Protein AF-0000000078027307 (afdb_homodimer)

Structure (mmCIF, N/CA/C/O backbone):
data_AF-0000000078027307-model_v1
#
loop_
_entity.id
_entity.type
_entity.pdbx_description
1 polymer 'Acb2/Tad1 hairpin domain-containing protein'
#
loop_
_atom_site.group_PDB
_atom_site.id
_atom_site.type_symbol
_atom_site.label_atom_id
_atom_site.label_alt_id
_atom_site.label_comp_id
_atom_site.label_asym_id
_atom_site.label_entity_id
_atom_site.label_seq_id
_atom_site.pdbx_PDB_ins_code
_atom_site.Cartn_x
_atom_site.Cartn_y
_atom_site.Cartn_z
_atom_site.occupancy
_atom_site.B_iso_or_equiv
_atom_site.auth_seq_id
_atom_site.auth_comp_id
_atom_site.auth_asym_id
_atom_site.auth_atom_id
_atom_site.pdbx_PDB_model_num
ATOM 1 N N . MET A 1 1 ? -31.75 8.766 -0.936 1 32.03 1 MET A N 1
ATOM 2 C CA . MET A 1 1 ? -30.922 8.562 0.254 1 32.03 1 MET A CA 1
ATOM 3 C C . MET A 1 1 ? -29.734 9.523 0.263 1 32.03 1 MET A C 1
ATOM 5 O O . MET A 1 1 ? -29.016 9.625 -0.726 1 32.03 1 MET A O 1
ATOM 9 N N . SER A 1 2 ? -29.781 10.648 1.014 1 32.12 2 SER A N 1
ATOM 10 C CA . SER A 1 2 ? -28.828 11.742 1.091 1 32.12 2 SER A CA 1
ATOM 11 C C . SER A 1 2 ? -27.406 11.227 1.312 1 32.12 2 SER A C 1
ATOM 13 O O . SER A 1 2 ? -27.188 10.328 2.133 1 32.12 2 SER A O 1
ATOM 15 N N . GLU A 1 3 ? -26.594 11.172 0.363 1 39.12 3 GLU A N 1
ATOM 16 C CA . GLU A 1 3 ? -25.188 10.812 0.579 1 39.12 3 GLU A CA 1
ATOM 17 C C . GLU A 1 3 ? -24.656 11.453 1.853 1 39.12 3 GLU A C 1
ATOM 19 O O . GLU A 1 3 ? -24.734 12.672 2.029 1 39.12 3 GLU A O 1
ATOM 24 N N . ALA A 1 4 ? -24.812 10.812 2.869 1 42.5 4 ALA A N 1
ATOM 25 C CA . ALA A 1 4 ? -24.391 11.281 4.184 1 42.5 4 ALA A CA 1
ATOM 26 C C . ALA A 1 4 ? -23.125 12.133 4.078 1 42.5 4 ALA A C 1
ATOM 28 O O . ALA A 1 4 ? -22.188 11.773 3.371 1 42.5 4 ALA A O 1
ATOM 29 N N . LYS A 1 5 ? -23.188 13.43 4.168 1 44.28 5 LYS A N 1
ATOM 30 C CA . LYS A 1 5 ? -22.109 14.414 4.152 1 44.28 5 LYS A CA 1
ATOM 31 C C . LYS A 1 5 ? -20.938 13.953 5.008 1 44.28 5 LYS A C 1
ATOM 33 O O . LYS A 1 5 ? -21.125 13.406 6.094 1 44.28 5 LYS A O 1
ATOM 38 N N . PRO A 1 6 ? -19.75 13.648 4.484 1 47.12 6 PRO A N 1
ATOM 39 C CA . PRO A 1 6 ? -18.641 13.305 5.371 1 47.12 6 PRO A CA 1
ATOM 40 C C . PRO A 1 6 ? -18.641 14.109 6.672 1 47.12 6 PRO A C 1
ATOM 42 O O . PRO A 1 6 ? -19.031 15.281 6.676 1 47.12 6 PRO A O 1
ATOM 45 N N . GLN A 1 7 ? -18.984 13.57 7.77 1 48.59 7 GLN A N 1
ATOM 46 C CA . GLN A 1 7 ? -18.906 14.219 9.078 1 48.59 7 GLN A CA 1
ATOM 47 C C . GLN A 1 7 ? -17.734 15.203 9.141 1 48.59 7 GLN A C 1
ATOM 49 O O . GLN A 1 7 ? -16.656 14.914 8.633 1 48.59 7 GLN A O 1
ATOM 54 N N . ASP A 1 8 ? -17.953 16.5 9.055 1 53.56 8 ASP A N 1
ATOM 55 C CA . ASP A 1 8 ? -16.938 17.516 9.312 1 53.56 8 ASP A CA 1
ATOM 56 C C . ASP A 1 8 ? -16.094 17.156 10.531 1 53.56 8 ASP A C 1
ATOM 58 O O . ASP A 1 8 ? -16.641 16.953 11.625 1 53.56 8 ASP A O 1
ATOM 62 N N . GLY A 1 9 ? -15.227 16.188 10.406 1 55.56 9 GLY A N 1
ATOM 63 C CA . GLY A 1 9 ? -14.336 15.773 11.4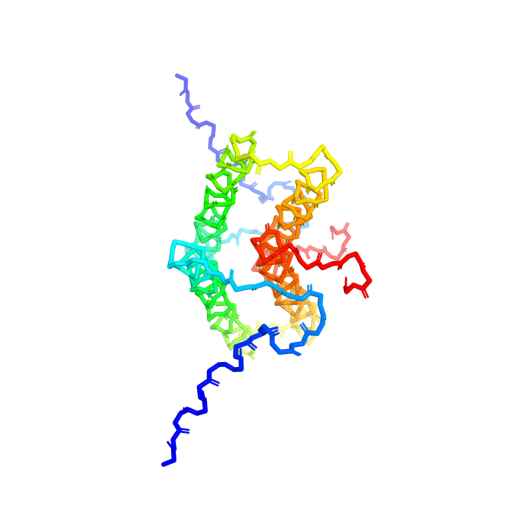77 1 55.56 9 GLY A CA 1
ATOM 64 C C . GLY A 1 9 ? -14.109 16.859 12.516 1 55.56 9 GLY A C 1
ATOM 65 O O . GLY A 1 9 ? -13.523 16.594 13.57 1 55.56 9 GLY A O 1
ATOM 66 N N . SER A 1 10 ? -14.547 18.047 12.203 1 62.88 10 SER A N 1
ATOM 67 C CA . SER A 1 10 ? -14.258 19.156 13.117 1 62.88 10 SER A CA 1
ATOM 68 C C . SER A 1 10 ? -15.062 19.031 14.406 1 62.88 10 SER A C 1
ATOM 70 O O . SER A 1 10 ? -14.758 19.688 15.406 1 62.88 10 SER A O 1
ATOM 72 N N . THR A 1 11 ? -16.016 18.203 14.336 1 67.69 11 THR A N 1
ATOM 73 C CA . THR A 1 11 ? -16.828 18.125 15.547 1 67.69 11 THR A CA 1
ATOM 74 C C . THR A 1 11 ? -16.219 17.156 16.547 1 67.69 11 THR A C 1
ATOM 76 O O . THR A 1 11 ? -16.531 17.203 17.734 1 67.69 11 THR A O 1
ATOM 79 N N . VAL A 1 12 ? -15.344 16.359 15.977 1 70.44 12 VAL A N 1
ATOM 80 C CA . VAL A 1 12 ? -14.703 15.414 16.875 1 70.44 12 VAL A CA 1
ATOM 81 C C . VAL A 1 12 ? -13.391 15.992 17.391 1 70.44 12 VAL A C 1
ATOM 83 O O . VAL A 1 12 ? -12.586 16.5 16.609 1 70.44 12 VAL A O 1
ATOM 86 N N . THR A 1 13 ? -13.312 16.047 18.703 1 79.19 13 THR A N 1
ATOM 87 C CA . THR A 1 13 ? -12.094 16.578 19.312 1 79.19 13 THR A CA 1
ATOM 88 C C . THR A 1 13 ? -10.859 15.875 18.75 1 79.19 13 THR A C 1
ATOM 90 O O . THR A 1 13 ? -10.875 14.656 18.547 1 79.19 13 THR A O 1
ATOM 93 N N . GLY A 1 14 ? -9.859 16.672 18.359 1 81.25 14 GLY A N 1
ATOM 94 C CA . GLY A 1 14 ? -8.602 16.094 17.891 1 81.25 14 GLY A CA 1
ATOM 95 C C . GLY A 1 14 ? -8.445 16.125 16.391 1 81.25 14 GLY A C 1
ATOM 96 O O . GLY A 1 14 ? -7.418 15.703 15.859 1 81.25 14 GLY A O 1
ATOM 97 N N . TYR A 1 15 ? -9.492 16.594 15.82 1 85.94 15 TYR A N 1
ATOM 98 C CA . TYR A 1 15 ? -9.414 16.703 14.367 1 85.94 15 TYR A CA 1
ATOM 99 C C . TYR A 1 15 ? -9.508 18.172 13.922 1 85.94 15 TYR A C 1
ATOM 101 O O . TYR A 1 15 ? -10.016 19.016 14.664 1 85.94 15 TYR A O 1
ATOM 109 N N . ARG A 1 16 ? -9 18.484 12.82 1 85.31 16 ARG A N 1
ATOM 110 C CA . ARG A 1 16 ? -9.047 19.828 12.266 1 85.31 16 ARG A CA 1
ATOM 111 C C . ARG A 1 16 ? -9.734 19.844 10.898 1 85.31 16 ARG A C 1
ATOM 113 O O . ARG A 1 16 ? -9.844 18.797 10.25 1 85.31 16 ARG A O 1
ATOM 120 N N . THR A 1 17 ? -10.242 21.016 10.508 1 89.38 17 THR A N 1
ATOM 121 C CA . THR A 1 17 ? -10.805 21.172 9.172 1 89.38 17 THR A CA 1
ATOM 122 C C . THR A 1 17 ? -9.703 21.188 8.117 1 89.38 17 THR A C 1
ATOM 124 O O . THR A 1 17 ? -8.68 21.859 8.289 1 89.38 17 THR A O 1
ATOM 127 N N . LEU A 1 18 ? -9.984 20.5 7.09 1 91.44 18 LEU A N 1
ATOM 128 C CA . LEU A 1 18 ? -8.992 20.375 6.031 1 91.44 18 LEU A CA 1
ATOM 129 C C . LEU A 1 18 ? -9.234 21.406 4.93 1 91.44 18 LEU A C 1
ATOM 131 O O . LEU A 1 18 ? -10.383 21.734 4.625 1 91.44 18 LEU A O 1
ATOM 135 N N . SER A 1 19 ? -8.203 21.938 4.355 1 91.75 19 SER A N 1
ATOM 136 C CA . SER A 1 19 ? -8.305 22.766 3.164 1 91.75 19 SER A CA 1
ATOM 137 C C . SER A 1 19 ? -8.727 21.953 1.95 1 91.75 19 SER A C 1
ATOM 139 O O . SER A 1 19 ? -8.688 20.719 1.982 1 91.75 19 SER A O 1
ATOM 141 N N . HIS A 1 20 ? -9.039 22.594 0.89 1 93.69 20 HIS A N 1
ATOM 142 C CA . HIS A 1 20 ? -9.391 21.922 -0.349 1 93.69 20 HIS A CA 1
ATOM 143 C C . HIS A 1 20 ? -8.219 21.109 -0.893 1 93.69 20 HIS A C 1
ATOM 145 O O . HIS A 1 20 ? -8.398 20 -1.404 1 93.69 20 HIS A O 1
ATOM 151 N N . GLY A 1 21 ? -7.035 21.719 -0.78 1 94.25 21 GLY A N 1
ATOM 152 C CA . GLY A 1 21 ? -5.84 21.016 -1.224 1 94.25 21 GLY A CA 1
ATOM 153 C C . GLY A 1 21 ? -5.574 19.75 -0.447 1 94.25 21 GLY A C 1
ATOM 154 O O . GLY A 1 21 ? -5.164 18.734 -1.023 1 94.25 21 GLY A O 1
ATOM 155 N N . GLU A 1 22 ? -5.785 19.781 0.79 1 94.88 22 GLU A N 1
ATOM 156 C CA . GLU A 1 22 ? -5.578 18.594 1.625 1 94.88 22 GLU A CA 1
ATOM 157 C C . GLU A 1 22 ? -6.613 17.516 1.321 1 94.88 22 GLU A C 1
ATOM 159 O O . GLU A 1 22 ? -6.277 16.328 1.261 1 94.88 22 GLU A O 1
ATOM 164 N N . VAL A 1 23 ? -7.824 17.859 1.185 1 96.12 23 VAL A N 1
ATOM 165 C CA . VAL A 1 23 ? -8.875 16.938 0.791 1 96.12 23 VAL A CA 1
ATOM 166 C C . VAL A 1 23 ? -8.516 16.281 -0.545 1 96.12 23 VAL A C 1
ATOM 168 O O . VAL A 1 23 ? -8.672 15.07 -0.716 1 96.12 23 VAL A O 1
ATOM 171 N N . GLY A 1 24 ? -8.125 17.078 -1.488 1 96.88 24 GLY A N 1
ATOM 172 C CA . GLY A 1 24 ? -7.684 16.562 -2.771 1 96.88 24 GLY A CA 1
ATOM 173 C C . GLY A 1 24 ? -6.578 15.523 -2.65 1 96.88 24 GLY A C 1
ATOM 174 O O . GLY A 1 24 ? -6.609 14.492 -3.324 1 96.88 24 GLY A O 1
ATOM 175 N N . LYS A 1 25 ? -5.652 15.859 -1.838 1 97.06 25 LYS A N 1
ATOM 176 C CA . LYS A 1 25 ? -4.539 14.938 -1.628 1 97.06 25 LYS A CA 1
ATOM 177 C C . LYS A 1 25 ? -5.02 13.617 -1.036 1 97.06 25 LYS A C 1
ATOM 179 O O . LYS A 1 25 ? -4.609 12.547 -1.485 1 97.06 25 LYS A O 1
ATOM 184 N N . MET A 1 26 ? -5.852 13.648 -0.036 1 97.19 26 MET A N 1
ATOM 185 C CA . MET A 1 26 ? -6.414 12.438 0.556 1 97.19 26 MET A CA 1
ATOM 186 C C . MET A 1 26 ? -7.156 11.617 -0.491 1 97.19 26 MET A C 1
ATOM 188 O O . MET A 1 26 ? -7.008 10.398 -0.545 1 97.19 26 MET A O 1
ATOM 192 N N . ASN A 1 27 ? -7.871 12.289 -1.292 1 98 27 ASN A N 1
ATOM 193 C CA . ASN A 1 27 ? -8.617 11.609 -2.346 1 98 27 ASN A CA 1
ATOM 194 C C . ASN A 1 27 ? -7.68 10.938 -3.348 1 98 27 ASN A C 1
ATOM 196 O O . ASN A 1 27 ? -7.992 9.867 -3.875 1 98 27 ASN A O 1
ATOM 200 N N . GLN A 1 28 ? -6.629 11.586 -3.631 1 98.69 28 GLN A N 1
ATOM 201 C CA . GLN A 1 28 ? -5.652 10.984 -4.531 1 98.69 28 GLN A CA 1
ATOM 202 C C . GLN A 1 28 ? -5.07 9.703 -3.938 1 98.69 28 GLN A C 1
ATOM 204 O O . GLN A 1 28 ? -4.969 8.688 -4.625 1 98.69 28 GLN A O 1
ATOM 209 N N . PHE A 1 29 ? -4.715 9.734 -2.67 1 98.81 29 PHE A N 1
ATOM 210 C CA . PHE A 1 29 ? -4.223 8.523 -2.023 1 98.81 29 PHE A CA 1
ATOM 211 C C . PHE A 1 29 ? -5.266 7.418 -2.088 1 98.81 29 PHE A C 1
ATOM 213 O O . PHE A 1 29 ? -4.941 6.273 -2.414 1 98.81 29 PHE A O 1
ATOM 220 N N . LYS A 1 30 ? -6.504 7.719 -1.813 1 98.75 30 LYS A N 1
ATOM 221 C CA . LYS A 1 30 ? -7.582 6.73 -1.794 1 98.75 30 LYS A CA 1
ATOM 222 C C . LYS A 1 30 ? -7.82 6.152 -3.186 1 98.75 30 LYS A C 1
ATOM 224 O O . LYS A 1 30 ? -8.109 4.965 -3.33 1 98.75 30 LYS A O 1
ATOM 229 N N . GLU A 1 31 ? -7.676 7 -4.148 1 98.81 31 GLU A N 1
ATOM 230 C CA . GLU A 1 31 ? -7.898 6.531 -5.512 1 98.81 31 GLU A CA 1
ATOM 231 C C . GLU A 1 31 ? -6.816 5.539 -5.938 1 98.81 31 GLU A C 1
ATOM 233 O O . GLU A 1 31 ? -7.113 4.508 -6.539 1 98.81 31 GLU A O 1
ATOM 238 N N . ILE A 1 32 ? -5.629 5.855 -5.656 1 98.88 32 ILE A N 1
ATOM 239 C CA . ILE A 1 32 ? -4.547 4.938 -5.988 1 98.88 32 ILE A CA 1
ATOM 240 C C . ILE A 1 32 ? -4.715 3.637 -5.211 1 98.88 32 ILE A C 1
ATOM 242 O O . ILE A 1 32 ? -4.535 2.549 -5.766 1 98.88 32 ILE A O 1
ATOM 246 N N . SER A 1 33 ? -5.039 3.75 -3.957 1 98.88 33 SER A N 1
ATOM 247 C CA . SER A 1 33 ? -5.301 2.566 -3.145 1 98.88 33 SER A CA 1
ATOM 248 C C . SER A 1 33 ? -6.406 1.71 -3.754 1 98.88 33 SER A C 1
ATOM 250 O O . SER A 1 33 ? -6.273 0.487 -3.84 1 98.88 33 SER A O 1
ATOM 252 N N . ARG A 1 34 ? -7.438 2.316 -4.191 1 98.75 34 ARG A N 1
ATOM 253 C CA . ARG A 1 34 ? -8.547 1.604 -4.812 1 98.75 34 ARG A CA 1
ATOM 254 C C . ARG A 1 34 ? -8.094 0.866 -6.07 1 98.75 34 ARG A C 1
ATOM 256 O O . ARG A 1 34 ? -8.531 -0.256 -6.328 1 98.75 34 ARG A O 1
ATOM 263 N N . GLN A 1 35 ? -7.293 1.499 -6.809 1 98.81 35 GLN A N 1
ATOM 264 C CA . GLN A 1 35 ? -6.762 0.858 -8.008 1 98.81 35 GLN A CA 1
ATOM 265 C C . GLN A 1 35 ? -5.953 -0.387 -7.656 1 98.81 35 GLN A C 1
ATOM 267 O O . GLN A 1 35 ? -6.09 -1.426 -8.305 1 98.81 35 GLN A O 1
ATOM 272 N N . PHE A 1 36 ? -5.125 -0.281 -6.711 1 98.94 36 PHE A N 1
ATOM 273 C CA . PHE A 1 36 ? -4.312 -1.409 -6.273 1 98.94 36 PHE A CA 1
ATOM 274 C C . PHE A 1 36 ? -5.195 -2.562 -5.809 1 98.94 36 PHE A C 1
ATOM 276 O O . PHE A 1 36 ? -4.996 -3.707 -6.215 1 98.94 36 PHE A O 1
ATOM 283 N N . ILE A 1 37 ? -6.168 -2.248 -5.02 1 98.88 37 ILE A N 1
ATOM 284 C CA . ILE A 1 37 ? -7.031 -3.266 -4.43 1 98.88 37 ILE A CA 1
ATOM 285 C C . ILE A 1 37 ? -7.895 -3.906 -5.516 1 98.88 37 ILE A C 1
ATOM 287 O O . ILE A 1 37 ? -8.148 -5.113 -5.488 1 98.88 37 ILE A O 1
ATOM 291 N N . ARG A 1 38 ? -8.312 -3.086 -6.414 1 98.75 38 ARG A N 1
ATOM 292 C CA . ARG A 1 38 ? -9.07 -3.639 -7.535 1 98.75 38 ARG A CA 1
ATOM 293 C C . ARG A 1 38 ? -8.234 -4.652 -8.312 1 98.75 38 ARG A C 1
ATOM 295 O O . ARG A 1 38 ? -8.719 -5.734 -8.648 1 98.75 38 ARG A O 1
ATOM 302 N N . LEU A 1 39 ? -7.051 -4.27 -8.602 1 98.81 39 LEU A N 1
ATOM 303 C CA . LEU A 1 39 ? -6.16 -5.188 -9.305 1 98.81 39 LEU A CA 1
ATOM 304 C C . LEU A 1 39 ? -5.938 -6.461 -8.5 1 98.81 39 LEU A C 1
ATOM 306 O O . LEU A 1 39 ? -5.914 -7.559 -9.055 1 98.81 39 LEU A O 1
ATOM 310 N N . LEU A 1 40 ? -5.773 -6.305 -7.254 1 98.75 40 LEU A N 1
ATOM 311 C CA . LEU A 1 40 ? -5.574 -7.434 -6.355 1 98.75 40 LEU A CA 1
ATOM 312 C C . LEU A 1 40 ? -6.777 -8.367 -6.379 1 98.75 40 LEU A C 1
ATOM 314 O O . LEU A 1 40 ? -6.621 -9.594 -6.387 1 98.75 40 LEU A O 1
ATOM 318 N N . ARG A 1 41 ? -7.914 -7.797 -6.375 1 98.44 41 ARG A N 1
ATOM 319 C CA . ARG A 1 41 ? -9.133 -8.594 -6.418 1 98.44 41 ARG A CA 1
ATOM 320 C C . ARG A 1 41 ? -9.234 -9.367 -7.73 1 98.44 41 ARG A C 1
ATOM 322 O O . ARG A 1 41 ? -9.648 -10.531 -7.742 1 98.44 41 ARG A O 1
ATOM 329 N N . GLU A 1 42 ? -8.914 -8.711 -8.75 1 98.12 42 GLU A N 1
ATOM 330 C CA . GLU A 1 42 ? -8.867 -9.398 -10.039 1 98.12 42 GLU A CA 1
ATOM 331 C C . GLU A 1 42 ? -7.895 -10.578 -10 1 98.12 42 GLU A C 1
ATOM 333 O O . GLU A 1 42 ? -8.203 -11.656 -10.508 1 98.12 42 GLU A O 1
ATOM 338 N N . HIS A 1 43 ? -6.797 -10.398 -9.469 1 98.31 43 HIS A N 1
ATOM 339 C CA . HIS A 1 43 ? -5.793 -11.445 -9.336 1 98.31 43 HIS A CA 1
ATOM 340 C C . HIS A 1 43 ? -6.297 -12.578 -8.445 1 98.31 43 HIS A C 1
ATOM 342 O O . HIS A 1 43 ? -6.062 -13.75 -8.742 1 98.31 43 HIS A O 1
ATOM 348 N N . ALA A 1 44 ? -6.945 -12.234 -7.383 1 98.31 44 ALA A N 1
ATOM 349 C CA . ALA A 1 44 ? -7.527 -13.227 -6.484 1 98.31 44 ALA A CA 1
ATOM 350 C C . ALA A 1 44 ? -8.523 -14.117 -7.227 1 98.31 44 ALA A C 1
ATOM 352 O O . ALA A 1 44 ? -8.516 -15.336 -7.07 1 98.31 44 ALA A O 1
ATOM 353 N N . ASP A 1 45 ? -9.32 -13.492 -7.992 1 97.56 45 ASP A N 1
ATOM 354 C CA . ASP A 1 45 ? -10.312 -14.234 -8.766 1 97.56 45 ASP A CA 1
ATOM 355 C C . ASP A 1 45 ? -9.641 -15.203 -9.734 1 97.56 45 ASP A C 1
ATOM 357 O O . ASP A 1 45 ? -10.062 -16.359 -9.859 1 97.56 45 ASP A O 1
ATOM 361 N N . ALA A 1 46 ? -8.664 -14.742 -10.398 1 95.94 46 ALA A N 1
ATOM 362 C CA . ALA A 1 46 ? -7.922 -15.594 -11.328 1 95.94 46 ALA A CA 1
ATOM 363 C C . ALA A 1 46 ? -7.246 -16.734 -10.586 1 95.94 46 ALA A C 1
ATOM 365 O O . ALA A 1 46 ? -7.223 -17.875 -11.078 1 95.94 46 ALA A O 1
ATOM 366 N N . THR A 1 47 ? -6.672 -16.5 -9.445 1 96.06 47 THR A N 1
ATOM 367 C CA . THR A 1 47 ? -5.969 -17.484 -8.625 1 96.06 47 THR A CA 1
ATOM 368 C C . THR A 1 47 ? -6.926 -18.578 -8.156 1 96.06 47 THR A C 1
ATOM 370 O O . THR A 1 47 ? -6.547 -19.734 -8.07 1 96.06 47 THR A O 1
ATOM 373 N N . HIS A 1 48 ? -8.117 -18.156 -7.914 1 94.12 48 HIS A N 1
ATOM 374 C CA . HIS A 1 48 ? -9.133 -19.094 -7.461 1 94.12 48 HIS A CA 1
ATOM 375 C C . HIS A 1 48 ? -9.469 -20.109 -8.547 1 94.12 48 HIS A C 1
ATOM 377 O O . HIS A 1 48 ? -9.797 -21.266 -8.25 1 94.12 48 HIS A O 1
ATOM 383 N N . THR A 1 49 ? -9.297 -19.734 -9.789 1 93.19 49 THR A N 1
ATOM 384 C CA . THR A 1 49 ? -9.734 -20.578 -10.891 1 93.19 49 THR A CA 1
ATOM 385 C C . THR A 1 49 ? -8.547 -21.281 -11.547 1 93.19 49 THR A C 1
ATOM 387 O O . THR A 1 49 ? -8.727 -22.156 -12.383 1 93.19 49 THR A O 1
ATOM 390 N N . GLU A 1 50 ? -7.418 -20.891 -11.211 1 91.62 50 GLU A N 1
ATOM 391 C CA . GLU A 1 50 ? -6.207 -21.484 -11.766 1 91.62 50 GLU A CA 1
ATOM 392 C C . GLU A 1 50 ? -6.027 -22.922 -11.281 1 91.62 50 GLU A C 1
ATOM 394 O O . GLU A 1 50 ? -6.363 -23.25 -10.141 1 91.62 50 GLU A O 1
ATOM 399 N N . THR A 1 51 ? -5.527 -23.734 -12.133 1 92.62 51 THR A N 1
ATOM 400 C CA . THR A 1 51 ? -5.242 -25.125 -11.758 1 92.62 51 THR A CA 1
ATOM 401 C C . THR A 1 51 ? -3.945 -25.203 -10.961 1 92.62 51 THR A C 1
ATOM 403 O O . THR A 1 51 ? -2.861 -24.984 -11.5 1 92.62 51 THR A O 1
ATOM 406 N N . MET A 1 52 ? -4.09 -25.594 -9.695 1 92.94 52 MET A N 1
ATOM 407 C CA . MET A 1 52 ? -2.951 -25.797 -8.805 1 92.94 52 MET A CA 1
ATOM 408 C C . MET A 1 52 ? -3.357 -26.609 -7.574 1 92.94 52 MET A C 1
ATOM 410 O O . MET A 1 52 ? -4.539 -26.891 -7.379 1 92.94 52 MET A O 1
ATOM 414 N N . SER A 1 53 ? -2.377 -27 -6.863 1 93.56 53 SER A N 1
ATOM 415 C CA . SER A 1 53 ? -2.682 -27.75 -5.652 1 93.56 53 SER A CA 1
ATOM 416 C C . SER A 1 53 ? -3.389 -26.891 -4.621 1 93.56 53 SER A C 1
ATOM 418 O O . SER A 1 53 ? -3.221 -25.656 -4.609 1 93.56 53 SER A O 1
ATOM 420 N N . PRO A 1 54 ? -4.164 -27.484 -3.746 1 94.19 54 PRO A N 1
ATOM 421 C CA . PRO A 1 54 ? -4.836 -26.719 -2.689 1 94.19 54 PRO A CA 1
ATOM 422 C C .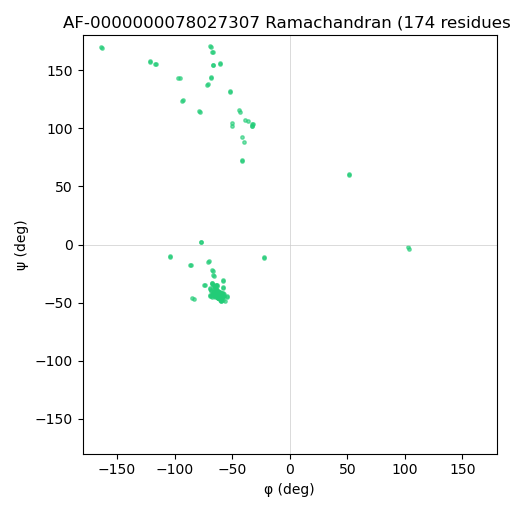 PRO A 1 54 ? -3.855 -25.953 -1.812 1 94.19 54 PRO A C 1
ATOM 424 O O . PRO A 1 54 ? -4.148 -24.828 -1.396 1 94.19 54 PRO A O 1
ATOM 427 N N . ASP A 1 55 ? -2.709 -26.531 -1.543 1 93.19 55 ASP A N 1
ATOM 428 C CA . ASP A 1 55 ? -1.71 -25.875 -0.704 1 93.19 55 ASP A CA 1
ATOM 429 C C . ASP A 1 55 ? -1.138 -24.641 -1.395 1 93.19 55 ASP A C 1
ATOM 431 O O . ASP A 1 55 ? -0.963 -23.594 -0.765 1 93.19 55 ASP A O 1
ATOM 435 N N . GLU A 1 56 ? -0.876 -24.766 -2.609 1 92 56 GLU A N 1
ATOM 436 C CA . GLU A 1 56 ? -0.369 -23.641 -3.385 1 92 56 GLU A CA 1
ATOM 437 C C . GLU A 1 56 ? -1.395 -22.516 -3.453 1 92 56 GLU A C 1
ATOM 439 O O . GLU A 1 56 ? -1.039 -21.344 -3.35 1 92 56 GLU A O 1
ATOM 444 N N . ARG A 1 57 ? -2.59 -22.891 -3.635 1 95.06 57 ARG A N 1
ATOM 445 C CA . ARG A 1 57 ? -3.666 -21.906 -3.684 1 95.06 57 ARG A CA 1
ATOM 446 C C . ARG A 1 57 ? -3.811 -21.188 -2.348 1 95.06 57 ARG A C 1
ATOM 448 O O . ARG A 1 57 ? -3.973 -19.953 -2.309 1 95.06 57 ARG A O 1
ATOM 455 N N . PHE A 1 58 ? -3.725 -21.969 -1.37 1 95.5 58 PHE A N 1
ATOM 456 C CA . PHE A 1 58 ? -3.83 -21.391 -0.037 1 95.5 58 PHE A CA 1
ATOM 457 C C . PHE A 1 58 ? -2.727 -20.359 0.196 1 95.5 58 PHE A C 1
ATOM 459 O O . PHE A 1 58 ? -2.992 -19.25 0.664 1 95.5 58 PHE A O 1
ATOM 466 N N . GLU A 1 59 ? -1.55 -20.688 -0.117 1 95.5 59 GLU A N 1
ATOM 467 C CA . GLU A 1 59 ? -0.416 -19.797 0.086 1 95.5 59 GLU A CA 1
ATOM 468 C C . GLU A 1 59 ? -0.552 -18.531 -0.76 1 95.5 59 GLU A C 1
ATOM 470 O O . GLU A 1 59 ? -0.296 -17.422 -0.28 1 95.5 59 GLU A O 1
ATOM 475 N N . ALA A 1 60 ? -0.93 -18.703 -1.972 1 96.75 60 ALA A N 1
ATOM 476 C CA . ALA A 1 60 ? -1.111 -17.531 -2.842 1 96.75 60 ALA A CA 1
ATOM 477 C C . ALA A 1 60 ? -2.182 -16.594 -2.291 1 96.75 60 ALA A C 1
ATOM 479 O O . ALA A 1 60 ? -2 -15.383 -2.279 1 96.75 60 ALA A O 1
ATOM 480 N N . MET A 1 61 ? -3.26 -17.203 -1.813 1 97.62 61 MET A N 1
ATOM 481 C CA . MET A 1 61 ? -4.363 -16.406 -1.284 1 97.62 61 MET A CA 1
ATOM 482 C C . MET A 1 61 ? -3.951 -15.695 -0.002 1 97.62 61 MET A C 1
ATOM 484 O O . MET A 1 61 ? -4.406 -14.578 0.265 1 97.62 61 MET A O 1
ATOM 488 N N . GLU A 1 62 ? -3.1 -16.312 0.775 1 97.75 62 GLU A N 1
ATOM 489 C CA . GLU A 1 62 ? -2.598 -15.664 1.986 1 97.75 62 GLU A CA 1
ATOM 490 C C . GLU A 1 62 ? -1.807 -14.406 1.654 1 97.75 62 GLU A C 1
ATOM 492 O O . GLU A 1 62 ? -1.967 -13.375 2.312 1 97.75 62 GLU A O 1
ATOM 497 N N . TRP A 1 63 ? -1.023 -14.562 0.698 1 98.25 63 TRP A N 1
ATOM 498 C CA . TRP A 1 63 ? -0.239 -13.391 0.303 1 98.25 63 TRP A CA 1
ATOM 499 C C . TRP A 1 63 ? -1.134 -12.305 -0.282 1 98.25 63 TRP A C 1
ATOM 501 O O . TRP A 1 63 ? -0.867 -11.117 -0.112 1 98.25 63 TRP A O 1
ATOM 511 N N . ILE A 1 64 ? -2.174 -12.641 -0.96 1 98.75 64 ILE A N 1
ATOM 512 C CA . ILE A 1 64 ? -3.139 -11.672 -1.469 1 98.75 64 ILE A CA 1
ATOM 513 C C . ILE A 1 64 ? -3.801 -10.938 -0.302 1 98.75 64 ILE A C 1
ATOM 515 O O . ILE A 1 64 ? -3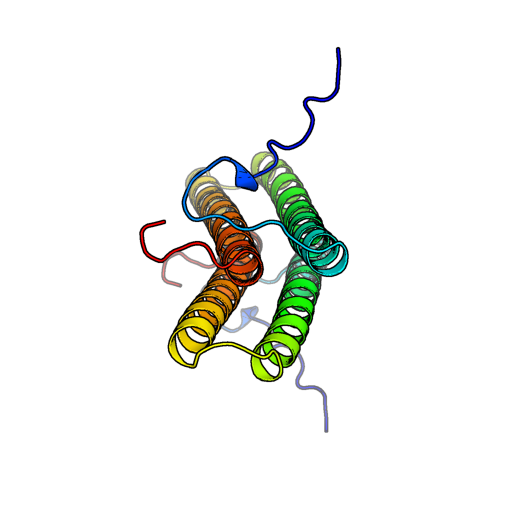.916 -9.711 -0.315 1 98.75 64 ILE A O 1
ATOM 519 N N . ARG A 1 65 ? -4.152 -11.688 0.683 1 98.56 65 ARG A N 1
ATOM 520 C CA . ARG A 1 65 ? -4.77 -11.094 1.864 1 98.56 65 ARG A CA 1
ATOM 521 C C . ARG A 1 65 ? -3.801 -10.141 2.564 1 98.56 65 ARG A C 1
ATOM 523 O O . ARG A 1 65 ? -4.195 -9.062 3.006 1 98.56 65 ARG A O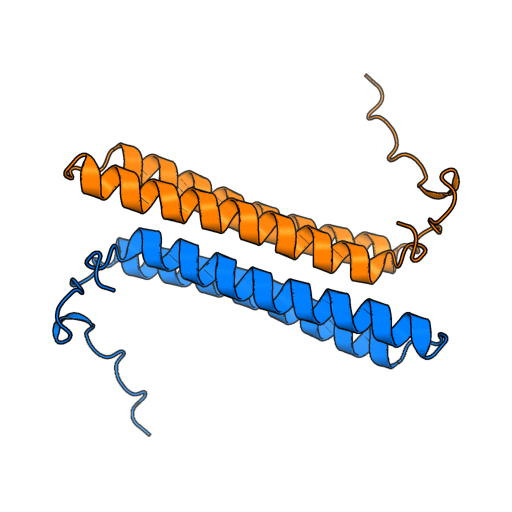 1
ATOM 530 N N . GLN A 1 66 ? -2.596 -10.531 2.652 1 98.81 66 GLN A N 1
ATOM 531 C CA . GLN A 1 66 ? -1.582 -9.68 3.26 1 98.81 66 GLN A CA 1
ATOM 532 C C . GLN A 1 66 ? -1.398 -8.391 2.461 1 98.81 66 GLN A C 1
ATOM 534 O O . GLN A 1 66 ? -1.332 -7.301 3.035 1 98.81 66 GLN A O 1
ATOM 539 N N . ALA A 1 67 ? -1.316 -8.508 1.18 1 98.94 67 ALA A N 1
ATOM 540 C CA . ALA A 1 67 ? -1.173 -7.332 0.321 1 98.94 67 ALA A CA 1
ATOM 541 C C . ALA A 1 67 ? -2.344 -6.371 0.505 1 98.94 67 ALA A C 1
ATOM 543 O O . ALA A 1 67 ? -2.154 -5.152 0.55 1 98.94 67 ALA A O 1
ATOM 544 N N . ASP A 1 68 ? -3.523 -6.91 0.601 1 98.94 68 ASP A N 1
ATOM 545 C CA . ASP A 1 68 ? -4.727 -6.113 0.814 1 98.94 68 ASP A CA 1
ATOM 546 C C . ASP A 1 68 ? -4.641 -5.32 2.119 1 98.94 68 ASP A C 1
ATOM 548 O O . ASP A 1 68 ? -4.844 -4.105 2.129 1 98.94 68 ASP A O 1
ATOM 552 N N . MET A 1 69 ? -4.285 -6.012 3.129 1 98.88 69 MET A N 1
ATOM 553 C CA . MET A 1 69 ? -4.199 -5.379 4.441 1 98.88 69 MET A CA 1
ATOM 554 C C . MET A 1 69 ? -3.105 -4.316 4.465 1 98.88 69 MET A C 1
ATOM 556 O O . MET A 1 69 ? -3.314 -3.213 4.973 1 98.88 69 MET A O 1
ATOM 560 N N . LEU A 1 70 ? -2.039 -4.641 3.939 1 98.94 70 LEU A N 1
ATOM 561 C CA . LEU A 1 70 ? -0.901 -3.727 3.922 1 98.94 70 LEU A CA 1
ATOM 562 C C . LEU A 1 70 ? -1.22 -2.477 3.109 1 98.94 70 LEU A C 1
ATOM 564 O O . LEU A 1 70 ? -0.852 -1.366 3.502 1 98.94 70 LEU A O 1
ATOM 568 N N . MET A 1 71 ? -1.92 -2.602 2.018 1 98.94 71 MET A N 1
ATOM 569 C CA . MET A 1 71 ? -2.295 -1.443 1.213 1 98.94 71 MET A CA 1
ATOM 570 C C . MET A 1 71 ? -3.262 -0.542 1.972 1 98.94 71 MET A C 1
ATOM 572 O O . MET A 1 71 ? -3.146 0.684 1.92 1 98.94 71 MET A O 1
ATOM 576 N N . LYS A 1 72 ? -4.203 -1.154 2.609 1 98.88 72 LYS A N 1
ATOM 577 C CA . LYS A 1 72 ? -5.156 -0.385 3.408 1 98.88 72 LYS A CA 1
ATOM 578 C C . LYS A 1 72 ? -4.441 0.384 4.52 1 98.88 72 LYS A C 1
ATOM 580 O O . LYS A 1 72 ? -4.719 1.566 4.734 1 98.88 72 LYS A O 1
ATOM 585 N N . GLN A 1 73 ? -3.518 -0.243 5.121 1 98.88 73 GLN A N 1
ATOM 586 C CA . GLN A 1 73 ? -2.748 0.411 6.176 1 98.88 73 GLN A CA 1
ATOM 587 C C . GLN A 1 73 ? -1.861 1.514 5.605 1 98.88 73 GLN A C 1
ATOM 589 O O . GLN A 1 73 ? -1.679 2.559 6.234 1 98.88 73 GLN A O 1
ATOM 594 N N . ALA A 1 74 ? -1.284 1.242 4.434 1 98.94 74 ALA A N 1
ATOM 595 C CA . ALA A 1 74 ? -0.483 2.273 3.777 1 98.94 74 ALA A CA 1
ATOM 596 C C . ALA A 1 74 ? -1.312 3.527 3.512 1 98.94 74 ALA A C 1
ATOM 598 O O . ALA A 1 74 ? -0.864 4.645 3.783 1 98.94 74 ALA A O 1
ATOM 599 N N . CYS A 1 75 ? -2.477 3.328 3.033 1 98.88 75 CYS A N 1
ATOM 600 C CA . CYS A 1 75 ? -3.365 4.445 2.738 1 98.88 75 CYS A CA 1
ATOM 601 C C . CYS A 1 75 ? -3.789 5.16 4.016 1 98.88 75 CYS A C 1
ATOM 603 O O . CYS A 1 75 ? -3.82 6.391 4.066 1 98.88 75 CYS A O 1
ATOM 605 N N . MET A 1 76 ? -4.078 4.395 5.059 1 98.56 76 MET A N 1
ATOM 606 C CA . MET A 1 76 ? -4.461 4.973 6.344 1 98.56 76 MET A CA 1
ATOM 607 C C . MET A 1 76 ? -3.338 5.836 6.91 1 98.56 76 MET A C 1
ATOM 609 O O . MET A 1 76 ? -3.582 6.945 7.383 1 98.56 76 MET A O 1
ATOM 613 N N . ALA A 1 77 ? -2.146 5.324 6.809 1 98.69 77 ALA A N 1
ATOM 614 C CA . ALA A 1 77 ? -0.991 6.07 7.301 1 98.69 77 ALA A CA 1
ATOM 615 C C . ALA A 1 77 ? -0.771 7.34 6.484 1 98.69 77 ALA A C 1
ATOM 617 O O . ALA A 1 77 ? -0.492 8.406 7.043 1 98.69 77 ALA A O 1
ATOM 618 N N . ALA A 1 78 ? -0.887 7.219 5.203 1 98.88 78 ALA A N 1
ATOM 619 C CA . ALA A 1 78 ? -0.73 8.383 4.336 1 98.88 78 ALA A CA 1
ATOM 620 C C . ALA A 1 78 ? -1.774 9.453 4.656 1 98.88 78 ALA A C 1
ATOM 622 O O . ALA A 1 78 ? -1.443 10.633 4.805 1 98.88 78 ALA A O 1
ATOM 623 N N . CYS A 1 79 ? -2.98 9.078 4.797 1 98.31 79 CYS A N 1
ATOM 624 C CA . CYS A 1 79 ? -4.066 10.008 5.086 1 98.31 79 CYS A CA 1
ATOM 625 C C . CYS A 1 79 ? -3.893 10.641 6.457 1 98.31 79 CYS A C 1
ATOM 627 O O . CYS A 1 79 ? -4.172 11.828 6.637 1 98.31 79 CYS A O 1
ATOM 629 N N . ARG A 1 80 ? -3.41 9.883 7.379 1 97.62 80 ARG A N 1
ATOM 630 C CA . ARG A 1 80 ? -3.158 10.422 8.711 1 97.62 80 ARG A CA 1
ATOM 631 C C . ARG A 1 80 ? -2.088 11.508 8.672 1 97.62 80 ARG A C 1
ATOM 633 O O . ARG A 1 80 ? -2.16 12.492 9.414 1 97.62 80 ARG A O 1
ATOM 640 N N . SER A 1 81 ? -1.147 11.305 7.801 1 97.62 81 SER A N 1
ATOM 641 C CA . SER A 1 81 ? -0.083 12.297 7.68 1 97.62 81 SER A CA 1
ATOM 642 C C . SER A 1 81 ? -0.612 13.609 7.109 1 97.62 81 SER A C 1
ATOM 644 O O . SER A 1 81 ? 0.002 14.664 7.293 1 97.62 81 SER A O 1
ATOM 646 N N . VAL A 1 82 ? -1.701 13.531 6.449 1 97 82 VAL A N 1
ATOM 647 C CA . VAL A 1 82 ? -2.336 14.727 5.906 1 97 82 VAL A CA 1
ATOM 648 C C . VAL A 1 82 ? -3.209 15.383 6.977 1 97 82 VAL A C 1
ATOM 650 O O . VAL A 1 82 ? -3.131 16.594 7.195 1 97 82 VAL A O 1
ATOM 653 N N . THR A 1 83 ? -4.012 14.547 7.672 1 95.31 83 THR A N 1
ATOM 654 C CA . THR A 1 83 ? -4.988 15.07 8.617 1 95.31 83 THR A CA 1
ATOM 655 C C . THR A 1 83 ? -4.301 15.547 9.898 1 95.31 83 THR A C 1
ATOM 657 O O . THR A 1 83 ? -4.75 16.516 10.531 1 95.31 83 THR A O 1
ATOM 660 N N . LYS A 1 84 ? -3.271 14.898 10.32 1 93.38 84 LYS A N 1
ATOM 661 C CA . LYS A 1 84 ? -2.479 15.234 11.5 1 93.38 84 LYS A CA 1
ATOM 662 C C . LYS A 1 84 ? -3.369 15.406 12.734 1 93.38 84 LYS A C 1
ATOM 664 O O . LYS A 1 84 ? -3.34 16.453 13.383 1 93.38 84 LYS A O 1
ATOM 669 N N . PRO A 1 85 ? -4.047 14.305 13.023 1 91.44 85 PRO A N 1
ATOM 670 C CA . PRO A 1 85 ? -4.855 14.391 14.242 1 91.44 85 PRO A CA 1
ATOM 671 C C . PRO A 1 85 ? -4.008 14.516 15.508 1 91.44 85 PRO A C 1
ATOM 673 O O . PRO A 1 85 ? -2.791 14.32 15.461 1 91.44 85 PRO A O 1
ATOM 676 N N . ASP A 1 86 ? -4.734 14.891 16.547 1 84.62 86 ASP A N 1
ATOM 677 C CA . ASP A 1 86 ? -4.016 14.977 17.828 1 84.62 86 ASP A CA 1
ATOM 678 C C . ASP A 1 86 ? -3.434 13.617 18.219 1 84.62 86 ASP A C 1
ATOM 680 O O . ASP A 1 86 ? -3.873 12.578 17.719 1 84.62 86 ASP A O 1
ATOM 684 N N . ILE A 1 87 ? -2.449 13.656 18.969 1 76.69 87 ILE A N 1
ATOM 685 C CA . ILE A 1 87 ? -1.64 12.484 19.281 1 76.69 87 ILE A CA 1
ATOM 686 C C . ILE A 1 87 ? -2.521 11.406 19.906 1 76.69 87 ILE A C 1
ATOM 688 O O . ILE A 1 87 ? -2.236 10.211 19.766 1 76.69 87 ILE A O 1
ATOM 692 N N . ASP A 1 88 ? -3.51 11.797 20.578 1 71.12 88 ASP A N 1
ATOM 693 C CA . ASP A 1 88 ? -4.332 10.82 21.297 1 71.12 88 ASP A CA 1
ATOM 694 C C . ASP A 1 88 ? -5.273 10.094 20.328 1 71.12 88 ASP A C 1
ATOM 696 O O . ASP A 1 88 ? -6.086 9.266 20.766 1 71.12 88 ASP A O 1
ATOM 700 N N . CYS A 1 89 ? -5.086 10.484 19.156 1 69.19 89 CYS A N 1
ATOM 701 C CA . CYS A 1 89 ? -5.898 9.812 18.156 1 69.19 89 CYS A CA 1
ATOM 702 C C . CYS A 1 89 ? -5.086 8.75 17.406 1 69.19 89 CYS A C 1
ATOM 704 O O . CYS A 1 89 ? -3.885 8.922 17.203 1 69.19 89 CYS A O 1
ATOM 706 N N . MET B 1 1 ? 25.844 0.739 -21.906 1 33.03 1 MET B N 1
ATOM 707 C CA . MET B 1 1 ? 25.656 -0.053 -20.688 1 33.03 1 MET B CA 1
ATOM 708 C C . MET B 1 1 ? 24.391 -0.917 -20.797 1 33.03 1 MET B C 1
ATOM 710 O O . MET B 1 1 ? 23.312 -0.415 -21.109 1 33.03 1 MET B O 1
ATOM 714 N 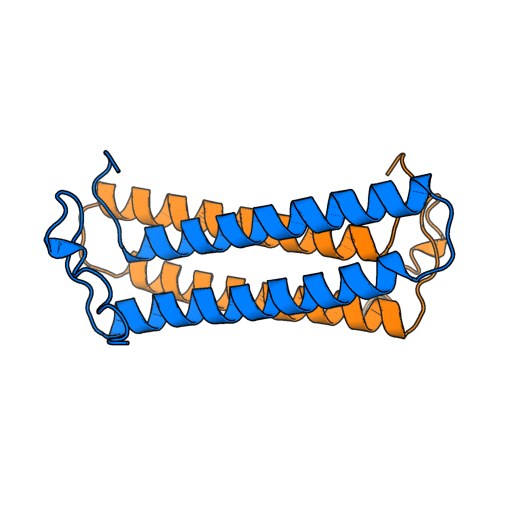N . SER B 1 2 ? 24.516 -2.215 -21.141 1 32.62 2 SER B N 1
ATOM 715 C CA . SER B 1 2 ? 23.453 -3.197 -21.375 1 32.62 2 SER B CA 1
ATOM 716 C C . SER B 1 2 ? 22.453 -3.217 -20.234 1 32.62 2 SER B C 1
ATOM 718 O O . SER B 1 2 ? 22.828 -3.199 -19.062 1 32.62 2 SER B O 1
ATOM 720 N N . GLU B 1 3 ? 21.328 -2.68 -20.375 1 39.75 3 GLU B N 1
ATOM 721 C CA . GLU B 1 3 ? 20.281 -2.809 -19.359 1 39.75 3 GLU B CA 1
ATOM 722 C C . GLU B 1 3 ? 20.219 -4.23 -18.812 1 39.75 3 GLU B C 1
ATOM 724 O O . GLU B 1 3 ? 20.125 -5.195 -19.562 1 39.75 3 GLU B O 1
ATOM 729 N N . ALA B 1 4 ? 20.875 -4.383 -17.859 1 44.81 4 ALA B N 1
ATOM 730 C CA . ALA B 1 4 ? 21 -5.688 -17.203 1 44.81 4 ALA B CA 1
ATOM 731 C C . ALA B 1 4 ? 19.703 -6.48 -17.328 1 44.81 4 ALA B C 1
ATOM 733 O O . ALA B 1 4 ? 18.609 -5.945 -17.078 1 44.81 4 ALA B O 1
ATOM 734 N N . LYS B 1 5 ? 19.578 -7.441 -18.188 1 45.38 5 LYS B N 1
ATOM 735 C CA . LYS B 1 5 ? 18.453 -8.359 -18.422 1 45.38 5 LYS B CA 1
ATOM 736 C C . LYS B 1 5 ? 17.891 -8.875 -17.094 1 45.38 5 LYS B C 1
ATOM 738 O O . LYS B 1 5 ? 18.656 -9.188 -16.172 1 45.38 5 LYS B O 1
ATOM 743 N N . PRO B 1 6 ? 16.656 -8.617 -16.656 1 47.44 6 PRO B N 1
ATOM 744 C CA . PRO B 1 6 ? 16.141 -9.203 -15.414 1 47.44 6 PRO B CA 1
ATOM 745 C C . PRO B 1 6 ? 16.578 -10.656 -15.227 1 47.44 6 PRO B C 1
ATOM 747 O O . PRO B 1 6 ? 16.719 -11.398 -16.203 1 47.44 6 PRO B O 1
ATOM 750 N N . GLN B 1 7 ? 17.453 -10.961 -14.367 1 48.38 7 GLN B N 1
ATOM 751 C CA . GLN B 1 7 ? 17.859 -12.328 -14.039 1 48.38 7 GLN B CA 1
ATOM 752 C C . GLN B 1 7 ? 16.688 -13.297 -14.18 1 48.38 7 GLN B C 1
ATOM 754 O O . GLN B 1 7 ? 15.562 -12.984 -13.781 1 48.38 7 GLN B O 1
ATOM 759 N N . ASP B 1 8 ? 16.578 -14.078 -15.234 1 53.16 8 ASP B N 1
ATOM 760 C CA . ASP B 1 8 ? 15.625 -15.172 -15.367 1 53.16 8 ASP B CA 1
ATOM 761 C C . ASP B 1 8 ? 15.516 -15.969 -14.062 1 53.16 8 ASP B C 1
ATOM 763 O O . ASP B 1 8 ? 16.516 -16.484 -13.57 1 53.16 8 ASP B O 1
ATOM 767 N N . GLY B 1 9 ? 14.914 -15.414 -13.055 1 55.31 9 GLY B N 1
ATOM 768 C CA . GLY B 1 9 ? 14.703 -16.078 -11.773 1 55.31 9 GLY B CA 1
ATOM 769 C C . GLY B 1 9 ? 14.75 -17.594 -11.875 1 55.31 9 GLY B C 1
ATOM 770 O O . GLY B 1 9 ? 14.773 -18.281 -10.859 1 55.31 9 GLY B O 1
ATOM 771 N N . SER B 1 10 ? 14.734 -18.094 -13.078 1 62.66 10 SER B N 1
ATOM 772 C CA . SER B 1 10 ? 14.656 -19.547 -13.242 1 62.66 10 SER B CA 1
ATOM 773 C C . SER B 1 10 ? 15.961 -20.219 -12.812 1 62.66 10 SER B C 1
ATOM 775 O O . SER B 1 10 ? 15.992 -21.422 -12.594 1 62.66 10 SER B O 1
ATOM 777 N N . THR B 1 11 ? 16.922 -19.406 -12.672 1 67.75 11 THR B N 1
ATOM 778 C CA . THR B 1 11 ? 18.172 -20.047 -12.328 1 67.75 11 THR B CA 1
ATOM 779 C C . THR B 1 11 ? 18.297 -20.234 -10.812 1 67.75 11 THR B C 1
ATOM 781 O O . THR B 1 11 ? 19.094 -21.047 -10.344 1 67.75 11 THR B O 1
ATOM 784 N N . VAL B 1 12 ? 17.453 -19.469 -10.172 1 70.62 12 VAL B N 1
ATOM 785 C CA . VAL B 1 12 ? 17.5 -19.594 -8.719 1 70.62 12 VAL B CA 1
ATOM 786 C C . VAL B 1 12 ? 16.469 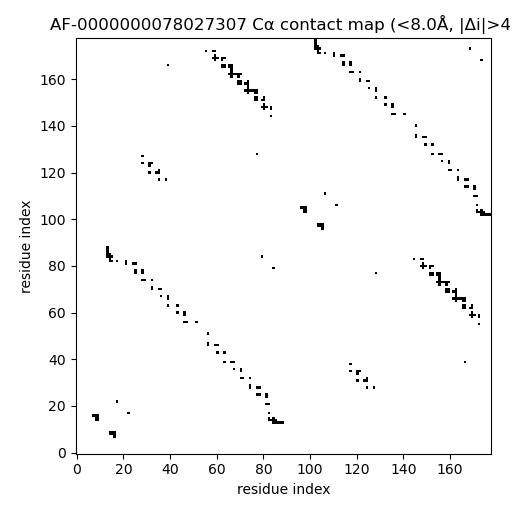-20.641 -8.258 1 70.62 12 VAL B C 1
ATOM 788 O O . VAL B 1 12 ? 15.312 -20.594 -8.672 1 70.62 12 VAL B O 1
ATOM 791 N N . THR B 1 13 ? 17 -21.609 -7.547 1 79.25 13 THR B N 1
ATOM 792 C CA . THR B 1 13 ? 16.125 -22.656 -7.043 1 79.25 13 THR B CA 1
ATOM 793 C C . THR B 1 13 ? 14.938 -22.062 -6.285 1 79.25 13 THR B C 1
ATOM 795 O O . THR B 1 13 ? 15.109 -21.094 -5.531 1 79.25 13 THR B O 1
ATOM 798 N N . GLY B 1 14 ? 13.727 -22.531 -6.617 1 81.75 14 GLY B N 1
ATOM 799 C CA . GLY B 1 14 ? 12.555 -22.094 -5.887 1 81.75 14 GLY B CA 1
ATOM 800 C C . GLY B 1 14 ? 11.727 -21.062 -6.645 1 81.75 14 GLY B C 1
ATOM 801 O O . GLY B 1 14 ? 10.68 -20.625 -6.164 1 81.75 14 GLY B O 1
ATOM 802 N N . TYR B 1 15 ? 12.25 -20.75 -7.742 1 86 15 TYR B N 1
ATOM 803 C CA . TYR B 1 15 ? 11.508 -19.812 -8.562 1 86 15 TYR B CA 1
ATOM 804 C C . TYR B 1 15 ? 11.086 -20.453 -9.883 1 86 15 TYR B C 1
ATOM 806 O O . TYR B 1 15 ? 11.688 -21.422 -10.328 1 86 15 TYR B O 1
ATOM 814 N N . ARG B 1 16 ? 10.078 -19.984 -10.469 1 85.44 16 ARG B N 1
ATOM 815 C CA . ARG B 1 16 ? 9.586 -20.484 -11.75 1 85.44 16 ARG B CA 1
ATOM 816 C C . ARG B 1 16 ? 9.57 -19.375 -12.797 1 85.44 16 ARG B C 1
ATOM 818 O O . ARG B 1 16 ? 9.586 -18.188 -12.453 1 85.44 16 ARG B O 1
ATOM 825 N N . THR B 1 17 ? 9.602 -19.781 -14.086 1 89.38 17 THR B N 1
ATOM 826 C CA . THR B 1 17 ? 9.453 -18.828 -15.172 1 89.38 17 THR B CA 1
ATOM 827 C C . THR B 1 17 ? 8.016 -18.312 -15.25 1 89.38 17 THR B C 1
ATOM 829 O O . THR B 1 17 ? 7.066 -19.109 -15.164 1 89.38 17 THR B O 1
ATOM 832 N N . LEU B 1 18 ? 7.945 -17.062 -15.461 1 91.56 18 LEU B N 1
ATOM 833 C CA . LEU B 1 18 ? 6.625 -16.438 -15.492 1 91.56 18 LEU B CA 1
ATOM 834 C C . LEU B 1 18 ? 6.129 -16.297 -16.922 1 91.56 18 LEU B C 1
ATOM 836 O O . LEU B 1 18 ? 6.918 -16.062 -17.844 1 91.56 18 LEU B O 1
ATOM 840 N N . SER B 1 19 ? 4.867 -16.469 -17.141 1 91.69 19 SER B N 1
ATOM 841 C CA . SER B 1 19 ? 4.25 -16.172 -18.422 1 91.69 19 SER B CA 1
ATOM 842 C C . SER B 1 19 ? 4.23 -14.664 -18.688 1 91.69 19 SER B C 1
ATOM 844 O O . SER B 1 19 ? 4.461 -13.867 -17.781 1 91.69 19 SER B O 1
ATOM 846 N N . HIS B 1 20 ? 3.875 -14.297 -19.875 1 93.69 20 HIS B N 1
ATOM 847 C CA . HIS B 1 20 ? 3.762 -12.883 -20.219 1 93.69 20 HIS B CA 1
ATOM 848 C C . HIS B 1 20 ? 2.66 -12.203 -19.422 1 93.69 20 HIS B C 1
ATOM 850 O O . HIS B 1 20 ? 2.814 -11.055 -19 1 93.69 20 HIS B O 1
ATOM 856 N N . GLY B 1 21 ? 1.566 -12.93 -19.234 1 94.25 21 GLY B N 1
ATOM 857 C CA . GLY B 1 21 ? 0.473 -12.398 -18.438 1 94.25 21 GLY B CA 1
ATOM 858 C C . GLY B 1 21 ? 0.856 -12.141 -17 1 94.25 21 GLY B C 1
ATOM 859 O O . GLY B 1 21 ? 0.449 -11.141 -16.406 1 94.25 21 GLY B O 1
ATOM 860 N N . GLU B 1 22 ? 1.601 -13.008 -16.453 1 94.94 22 GLU B N 1
ATOM 861 C CA . GLU B 1 22 ? 2.041 -12.852 -15.07 1 94.94 22 GLU B CA 1
ATOM 862 C C . GLU B 1 22 ? 3.025 -11.688 -14.938 1 94.94 22 GLU B C 1
ATOM 864 O O . GLU B 1 22 ? 2.955 -10.922 -13.977 1 94.94 22 GLU B O 1
ATOM 869 N N . VAL B 1 23 ? 3.938 -11.562 -15.805 1 96.12 23 VAL B N 1
ATOM 870 C CA . VAL B 1 23 ? 4.867 -10.438 -15.828 1 96.12 23 VAL B CA 1
ATOM 871 C C . VAL B 1 23 ? 4.09 -9.133 -15.93 1 96.12 23 VAL B C 1
ATOM 873 O O . VAL B 1 23 ? 4.398 -8.164 -15.234 1 96.12 23 VAL B O 1
ATOM 876 N N . GLY B 1 24 ? 3.16 -9.07 -16.828 1 96.94 24 GLY B N 1
ATOM 877 C CA . GLY B 1 24 ? 2.307 -7.902 -16.953 1 96.94 24 GLY B CA 1
ATOM 878 C C . GLY B 1 24 ? 1.617 -7.52 -15.664 1 96.94 24 GLY B C 1
ATOM 879 O O . GLY B 1 24 ? 1.554 -6.34 -15.305 1 96.94 24 GLY B O 1
ATOM 880 N N . LYS B 1 25 ? 1.119 -8.508 -15.039 1 97.12 25 LYS B N 1
ATOM 881 C CA . LYS B 1 25 ? 0.435 -8.273 -13.773 1 97.12 25 LYS B CA 1
ATOM 882 C C . LYS B 1 25 ? 1.393 -7.699 -12.727 1 97.12 25 LYS B C 1
ATOM 884 O O . LYS B 1 25 ? 1.057 -6.742 -12.031 1 97.12 25 LYS B O 1
ATOM 889 N N . MET B 1 26 ? 2.557 -8.266 -12.594 1 97.25 26 MET B N 1
ATOM 890 C CA . MET B 1 26 ? 3.562 -7.75 -11.672 1 97.25 26 MET B CA 1
ATOM 891 C C . MET B 1 26 ? 3.904 -6.301 -11.984 1 97.25 26 MET B C 1
ATOM 893 O O . MET B 1 26 ? 4.004 -5.469 -11.086 1 97.25 26 MET B O 1
ATOM 897 N N . ASN B 1 27 ? 4.031 -6.027 -13.211 1 98.06 27 ASN B N 1
ATOM 898 C CA . ASN B 1 27 ? 4.34 -4.668 -13.633 1 98.06 27 ASN B CA 1
ATOM 899 C C . ASN B 1 27 ? 3.215 -3.699 -13.281 1 98.06 27 ASN B C 1
ATOM 901 O O . ASN B 1 27 ? 3.469 -2.541 -12.953 1 98.06 27 ASN B O 1
ATOM 905 N N . GLN B 1 28 ? 2.033 -4.16 -13.414 1 98.69 28 GLN B N 1
ATOM 906 C CA . GLN B 1 28 ? 0.902 -3.32 -13.039 1 98.69 28 GLN B CA 1
ATOM 907 C C . GLN B 1 28 ? 0.931 -2.998 -11.547 1 98.69 28 GLN B C 1
ATOM 909 O O . GLN B 1 28 ? 0.739 -1.847 -11.148 1 98.69 28 GLN B O 1
ATOM 914 N N . PHE B 1 29 ? 1.197 -3.986 -10.727 1 98.81 29 PHE B N 1
ATOM 915 C CA . PHE B 1 29 ? 1.314 -3.732 -9.297 1 98.81 29 PHE B CA 1
ATOM 916 C C . PHE B 1 29 ? 2.418 -2.721 -9.016 1 98.81 29 PHE B C 1
ATOM 918 O O . PHE B 1 29 ? 2.227 -1.786 -8.234 1 98.81 29 PHE B O 1
ATOM 925 N N . LYS B 1 30 ? 3.557 -2.859 -9.641 1 98.75 30 LYS B N 1
ATOM 926 C CA . LYS B 1 30 ? 4.703 -1.983 -9.422 1 98.75 30 LYS B CA 1
ATOM 927 C C . LYS B 1 30 ? 4.398 -0.558 -9.875 1 98.75 30 LYS B C 1
ATOM 929 O O . LYS B 1 30 ? 4.832 0.406 -9.234 1 98.75 30 LYS B O 1
ATOM 934 N N . GLU B 1 31 ? 3.658 -0.476 -10.922 1 98.81 31 GLU B N 1
ATOM 935 C CA . GLU B 1 31 ? 3.33 0.854 -11.422 1 98.81 31 GLU B CA 1
ATOM 936 C C . GLU B 1 31 ? 2.404 1.597 -10.461 1 98.81 31 GLU B C 1
ATOM 938 O O . GLU B 1 31 ? 2.605 2.783 -10.195 1 98.81 31 GLU B O 1
ATOM 943 N N . ILE B 1 32 ? 1.441 0.931 -9.992 1 98.88 32 ILE B N 1
ATOM 944 C CA . ILE B 1 32 ? 0.54 1.557 -9.031 1 98.88 32 ILE B CA 1
ATOM 945 C C . ILE B 1 32 ? 1.309 1.922 -7.762 1 98.88 32 ILE B C 1
ATOM 947 O O . ILE B 1 32 ? 1.128 3.01 -7.211 1 98.88 32 ILE B O 1
ATOM 951 N N . SER B 1 33 ? 2.143 1.028 -7.332 1 98.88 33 SER B N 1
ATOM 952 C CA . SER B 1 33 ? 2.984 1.302 -6.172 1 98.88 33 SER B CA 1
ATOM 953 C C . SER B 1 33 ? 3.844 2.543 -6.391 1 98.88 33 SER B C 1
ATOM 955 O O . SER B 1 33 ? 3.947 3.398 -5.508 1 98.88 33 SER B O 1
ATOM 957 N N . ARG B 1 34 ? 4.406 2.664 -7.52 1 98.75 34 ARG B N 1
ATOM 958 C CA . ARG B 1 34 ? 5.234 3.816 -7.855 1 98.75 34 ARG B CA 1
ATOM 959 C C . ARG B 1 34 ? 4.426 5.105 -7.805 1 98.75 34 ARG B C 1
ATOM 961 O O . ARG B 1 34 ? 4.922 6.141 -7.352 1 98.75 34 ARG B O 1
ATOM 968 N N . GLN B 1 35 ? 3.256 5.031 -8.281 1 98.81 35 GLN B N 1
ATOM 969 C CA . GLN B 1 35 ? 2.385 6.203 -8.234 1 98.81 35 GLN B CA 1
ATOM 970 C C . GLN B 1 35 ? 2.104 6.621 -6.793 1 98.81 35 GLN B C 1
ATOM 972 O O . GLN B 1 35 ? 2.139 7.809 -6.469 1 98.81 35 GLN B O 1
ATOM 977 N N . PHE B 1 36 ? 1.8 5.719 -5.984 1 98.94 36 PHE B N 1
ATOM 978 C CA . PHE B 1 36 ? 1.531 5.996 -4.578 1 98.94 36 PHE B CA 1
ATOM 979 C C . PHE B 1 36 ? 2.746 6.629 -3.908 1 98.94 36 PHE B C 1
ATOM 981 O O . PHE B 1 36 ? 2.625 7.648 -3.227 1 98.94 36 PHE B O 1
ATOM 988 N N . ILE B 1 37 ? 3.887 6.066 -4.156 1 98.88 37 ILE B N 1
ATOM 989 C CA . ILE B 1 37 ? 5.113 6.512 -3.512 1 98.88 37 ILE B CA 1
ATOM 990 C C . ILE B 1 37 ? 5.5 7.895 -4.035 1 98.88 37 ILE B C 1
ATOM 992 O O . ILE B 1 37 ? 5.988 8.734 -3.279 1 98.88 37 ILE B O 1
ATOM 996 N N . ARG B 1 38 ? 5.277 8.07 -5.281 1 98.75 38 ARG B N 1
ATOM 997 C CA . ARG B 1 38 ? 5.539 9.391 -5.84 1 98.75 38 ARG B CA 1
ATOM 998 C C . ARG B 1 38 ? 4.68 10.453 -5.164 1 98.75 38 ARG B C 1
ATOM 1000 O O . ARG B 1 38 ? 5.172 11.523 -4.805 1 98.75 38 ARG B O 1
ATOM 1007 N N . LEU B 1 39 ? 3.443 10.148 -5.047 1 98.81 39 LEU B N 1
ATOM 1008 C CA . LEU B 1 39 ? 2.545 11.078 -4.379 1 98.81 39 LEU B CA 1
ATOM 1009 C C . LEU B 1 39 ? 2.98 11.312 -2.936 1 98.81 39 LEU B C 1
ATOM 1011 O O . LEU B 1 39 ? 2.936 12.445 -2.445 1 98.81 39 LEU B O 1
ATOM 1015 N N . LEU B 1 40 ? 3.379 10.297 -2.311 1 98.75 40 LEU B N 1
ATOM 1016 C CA . LEU B 1 40 ? 3.848 10.367 -0.931 1 98.75 40 LEU B CA 1
ATOM 1017 C C . LEU B 1 40 ? 5.078 11.266 -0.824 1 98.75 40 LEU B C 1
ATOM 1019 O O . LEU B 1 40 ? 5.191 12.062 0.11 1 98.75 40 LEU B O 1
ATOM 1023 N N . ARG B 1 41 ? 5.941 11.125 -1.741 1 98.44 41 ARG B N 1
ATOM 1024 C CA . ARG B 1 41 ? 7.145 11.945 -1.754 1 98.44 41 ARG B CA 1
ATOM 1025 C C . ARG B 1 41 ? 6.805 13.422 -1.962 1 98.44 41 ARG B C 1
ATOM 1027 O O . ARG B 1 41 ? 7.402 14.297 -1.333 1 98.44 41 ARG B O 1
ATOM 1034 N N . GLU B 1 42 ? 5.914 13.633 -2.822 1 98.06 42 GLU B N 1
ATOM 1035 C CA . GLU B 1 42 ? 5.438 15 -3.012 1 98.06 42 GLU B CA 1
ATOM 1036 C C . GLU B 1 42 ? 4.859 15.562 -1.718 1 98.06 42 GLU B C 1
ATOM 1038 O O . GLU B 1 42 ? 5.121 16.719 -1.365 1 98.06 42 GLU B O 1
ATOM 1043 N N . HIS B 1 43 ? 4.109 14.828 -1.063 1 98.31 43 HIS B N 1
ATOM 1044 C CA . HIS B 1 43 ? 3.516 15.234 0.206 1 98.31 43 HIS B CA 1
ATOM 1045 C C . HIS B 1 43 ? 4.59 15.469 1.264 1 98.31 43 HIS B C 1
ATOM 1047 O O . HIS B 1 43 ? 4.496 16.422 2.045 1 98.31 43 HIS B O 1
ATOM 1053 N N . ALA B 1 44 ? 5.578 14.625 1.293 1 98.31 44 ALA B N 1
ATOM 1054 C CA . ALA B 1 44 ? 6.699 14.773 2.219 1 98.31 44 ALA B CA 1
ATOM 1055 C C . ALA B 1 44 ? 7.414 16.109 1.997 1 98.31 44 ALA B C 1
ATOM 1057 O O . ALA B 1 44 ? 7.73 16.812 2.955 1 98.31 44 ALA B O 1
ATOM 1058 N N . ASP B 1 45 ? 7.621 16.391 0.784 1 97.56 45 ASP B N 1
ATOM 1059 C CA . ASP B 1 45 ? 8.281 17.641 0.441 1 97.56 45 ASP B CA 1
ATOM 1060 C C . ASP B 1 45 ? 7.465 18.844 0.904 1 97.56 45 ASP B C 1
ATOM 1062 O O . ASP B 1 45 ? 8.008 19.797 1.462 1 97.56 45 ASP B O 1
ATOM 1066 N N . ALA B 1 46 ? 6.215 18.812 0.667 1 95.94 46 ALA B N 1
ATOM 1067 C CA . ALA B 1 46 ? 5.328 19.891 1.105 1 95.94 46 ALA B CA 1
ATOM 1068 C C . ALA B 1 46 ? 5.312 20 2.627 1 95.94 46 ALA B C 1
ATOM 1070 O O . ALA B 1 46 ? 5.312 21.109 3.174 1 95.94 46 ALA B O 1
ATOM 1071 N N . THR B 1 47 ? 5.293 18.906 3.318 1 96.06 47 THR B N 1
ATOM 1072 C CA . THR B 1 47 ? 5.254 18.844 4.773 1 96.06 47 THR B CA 1
ATOM 1073 C C . THR B 1 47 ? 6.523 19.453 5.371 1 96.06 47 THR B C 1
ATOM 1075 O O . THR B 1 47 ? 6.477 20.094 6.422 1 96.06 47 THR B O 1
ATOM 1078 N N . HIS B 1 48 ? 7.578 19.25 4.668 1 94.06 48 HIS B N 1
ATOM 1079 C CA . HIS B 1 48 ? 8.859 19.766 5.129 1 94.06 48 HIS B CA 1
ATOM 1080 C C . HIS B 1 48 ? 8.867 21.297 5.105 1 94.06 48 HIS B C 1
ATOM 1082 O O . HIS B 1 48 ? 9.539 21.922 5.926 1 94.06 48 HIS B O 1
ATOM 1088 N N . THR B 1 49 ? 8.062 21.875 4.238 1 93.19 49 THR B N 1
ATOM 1089 C CA . THR B 1 49 ? 8.125 23.312 4.043 1 93.19 49 THR B CA 1
ATOM 1090 C C . THR B 1 49 ? 6.949 24 4.723 1 93.19 49 THR B C 1
ATOM 1092 O O . THR B 1 49 ? 6.902 25.234 4.805 1 93.19 49 THR B O 1
ATOM 1095 N N . GLU B 1 50 ? 6.043 23.281 5.148 1 91.56 50 GLU B N 1
ATOM 1096 C CA . GLU B 1 50 ? 4.863 23.812 5.816 1 91.56 50 GLU B CA 1
ATOM 1097 C C . GLU B 1 50 ? 5.223 24.406 7.18 1 91.56 50 GLU B C 1
ATOM 1099 O O . GLU B 1 50 ? 6.102 23.891 7.871 1 91.56 50 GLU B O 1
ATOM 1104 N N . THR B 1 51 ? 4.57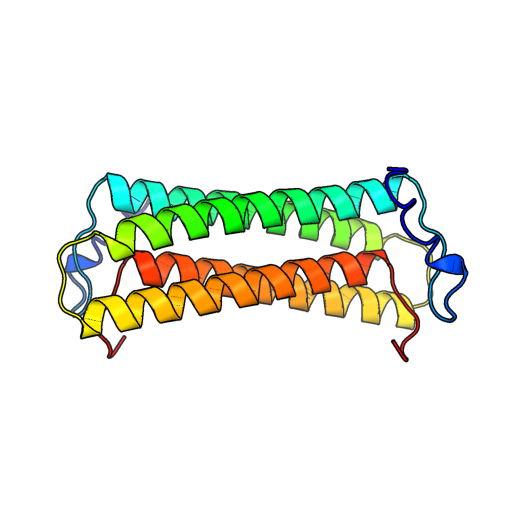4 25.453 7.52 1 92.56 51 THR B N 1
ATOM 1105 C CA . THR B 1 51 ? 4.781 26.047 8.836 1 92.56 51 THR B CA 1
ATOM 1106 C C . THR B 1 51 ? 4.035 25.266 9.914 1 92.56 51 THR B C 1
ATOM 1108 O O . THR B 1 51 ? 2.805 25.281 9.953 1 92.56 51 THR B O 1
ATOM 1111 N N . MET B 1 52 ? 4.809 24.656 10.805 1 92.94 52 MET B N 1
ATOM 1112 C CA . MET B 1 52 ? 4.27 23.922 11.945 1 92.94 52 MET B CA 1
ATOM 1113 C C . MET B 1 52 ? 5.348 23.688 13 1 92.94 52 MET B C 1
ATOM 1115 O O . MET B 1 52 ? 6.52 23.984 12.773 1 92.94 52 MET B O 1
ATOM 1119 N N . SER B 1 53 ? 4.918 23.25 14.117 1 93.62 53 SER B N 1
ATOM 1120 C CA . SER B 1 53 ? 5.887 22.969 15.164 1 93.62 53 SER B CA 1
ATOM 1121 C C . SER B 1 53 ? 6.789 21.797 14.789 1 93.62 53 SER B C 1
ATOM 1123 O O . SER B 1 53 ? 6.398 20.922 14 1 93.62 53 SER B O 1
ATOM 1125 N N . PRO B 1 54 ? 7.973 21.734 15.336 1 94.25 54 PRO B N 1
ATOM 1126 C CA . PRO B 1 54 ? 8.875 20.609 15.062 1 94.25 54 PRO B CA 1
ATOM 1127 C C . PRO B 1 54 ? 8.266 19.266 15.43 1 94.25 54 PRO B C 1
ATOM 1129 O O . PRO B 1 54 ? 8.469 18.281 14.719 1 94.25 54 PRO B O 1
ATOM 1132 N N . ASP B 1 55 ? 7.52 19.219 16.5 1 93.19 55 ASP B N 1
ATOM 1133 C CA . ASP B 1 55 ? 6.898 17.984 16.938 1 93.19 55 ASP B CA 1
ATOM 1134 C C . ASP B 1 55 ? 5.832 17.516 15.953 1 93.19 55 ASP B C 1
ATOM 1136 O O . ASP B 1 55 ? 5.75 16.328 15.625 1 93.19 55 ASP B O 1
ATOM 1140 N N . GLU B 1 56 ? 5.078 18.406 15.508 1 92.12 56 GLU B N 1
ATOM 1141 C CA . GLU B 1 56 ? 4.055 18.094 14.523 1 92.12 56 GLU B CA 1
ATOM 1142 C C . GLU B 1 56 ? 4.676 17.594 13.219 1 92.12 56 GLU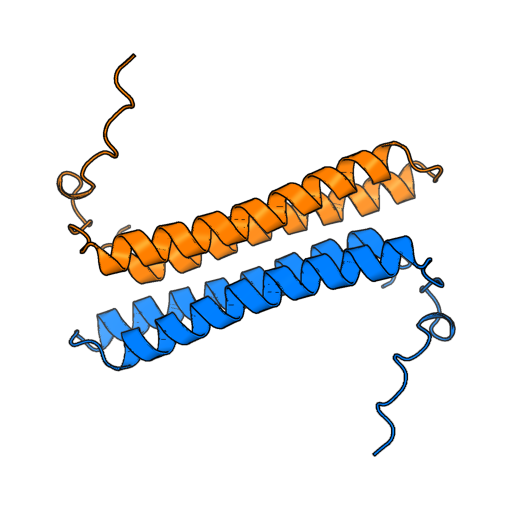 B C 1
ATOM 1144 O O . GLU B 1 56 ? 4.172 16.656 12.602 1 92.12 56 GLU B O 1
ATOM 1149 N N . ARG B 1 57 ? 5.707 18.234 12.844 1 95.12 57 ARG B N 1
ATOM 1150 C CA . ARG B 1 57 ? 6.414 17.828 11.625 1 95.12 57 ARG B CA 1
ATOM 1151 C C . ARG B 1 57 ? 6.996 16.422 11.773 1 95.12 57 ARG B C 1
ATOM 1153 O O . ARG B 1 57 ? 6.898 15.602 10.859 1 95.12 57 ARG B O 1
ATOM 1160 N N . PHE B 1 58 ? 7.531 16.25 12.906 1 95.5 58 PHE B N 1
ATOM 1161 C CA . PHE B 1 58 ? 8.109 14.93 13.172 1 95.5 58 PHE B CA 1
ATOM 1162 C C . PHE B 1 58 ? 7.043 13.844 13.07 1 95.5 58 PHE B C 1
ATOM 1164 O O . PHE B 1 58 ? 7.254 12.82 12.422 1 95.5 58 PHE B O 1
ATOM 1171 N N . GLU B 1 59 ? 5.949 14.047 13.672 1 95.5 59 GLU B N 1
ATOM 1172 C CA . GLU B 1 59 ? 4.875 13.062 13.664 1 95.5 59 GLU B CA 1
ATOM 1173 C C . GLU B 1 59 ? 4.348 12.836 12.25 1 95.5 59 GLU B C 1
ATOM 1175 O O . GLU B 1 59 ? 4.113 11.695 11.836 1 95.5 59 GLU B O 1
ATOM 1180 N N . ALA B 1 60 ? 4.148 13.883 11.531 1 96.75 60 ALA B N 1
ATOM 1181 C CA . ALA B 1 60 ? 3.67 13.758 10.156 1 96.75 60 ALA B CA 1
ATOM 1182 C C . ALA B 1 60 ? 4.652 12.961 9.305 1 96.75 60 ALA B C 1
ATOM 1184 O O . ALA B 1 60 ? 4.246 12.086 8.531 1 96.75 60 ALA B O 1
ATOM 1185 N N . MET B 1 61 ? 5.938 13.258 9.508 1 97.69 61 MET B N 1
ATOM 1186 C CA . MET B 1 61 ? 6.965 12.57 8.727 1 97.69 61 MET B CA 1
ATOM 1187 C C . MET B 1 61 ? 7.039 11.094 9.102 1 97.69 61 MET B C 1
ATOM 1189 O O . MET B 1 61 ? 7.32 10.25 8.25 1 97.69 61 MET B O 1
ATOM 1193 N N . GLU B 1 62 ? 6.785 10.781 10.352 1 97.81 62 GLU B N 1
ATOM 1194 C CA . GLU B 1 62 ? 6.762 9.391 10.773 1 97.81 62 GLU B CA 1
ATOM 1195 C C . GLU B 1 62 ? 5.664 8.609 10.062 1 97.81 62 GLU B C 1
ATOM 1197 O O . GLU B 1 62 ? 5.887 7.48 9.609 1 97.81 62 GLU B O 1
ATOM 1202 N N . TRP B 1 63 ? 4.578 9.219 10.016 1 98.19 63 TRP B N 1
ATOM 1203 C CA . TRP B 1 63 ? 3.477 8.555 9.328 1 98.19 63 TRP B CA 1
ATOM 1204 C C . TRP B 1 63 ? 3.766 8.422 7.832 1 98.19 63 TRP B C 1
ATOM 1206 O O . TRP B 1 63 ? 3.365 7.441 7.199 1 98.19 63 TRP B O 1
ATOM 1216 N N . ILE B 1 64 ? 4.422 9.352 7.215 1 98.75 64 ILE B N 1
ATOM 1217 C CA . ILE B 1 64 ? 4.824 9.258 5.816 1 98.75 64 ILE B CA 1
ATOM 1218 C C . ILE B 1 64 ? 5.777 8.078 5.629 1 98.75 64 ILE B C 1
ATOM 1220 O O . ILE B 1 64 ? 5.613 7.285 4.699 1 98.75 64 ILE B O 1
ATOM 1224 N N . ARG B 1 65 ? 6.68 7.965 6.539 1 98.62 65 ARG B N 1
ATOM 1225 C CA . ARG B 1 65 ? 7.625 6.855 6.473 1 98.62 65 ARG B CA 1
ATOM 1226 C C . ARG B 1 65 ? 6.906 5.516 6.617 1 98.62 65 ARG B C 1
ATOM 1228 O O . ARG B 1 65 ? 7.215 4.559 5.906 1 98.62 65 ARG B O 1
ATOM 1235 N N . GLN B 1 66 ? 5.996 5.457 7.496 1 98.81 66 GLN B N 1
ATOM 1236 C CA . GLN B 1 66 ? 5.215 4.238 7.68 1 98.81 66 GLN B CA 1
ATOM 1237 C C . GLN B 1 66 ? 4.426 3.9 6.418 1 98.81 66 GLN B C 1
ATOM 1239 O O . GLN B 1 66 ? 4.398 2.746 5.984 1 98.81 66 GLN B O 1
ATOM 1244 N N . ALA B 1 67 ? 3.787 4.867 5.84 1 98.94 67 ALA B N 1
ATOM 1245 C CA . ALA B 1 67 ? 3.029 4.656 4.609 1 98.94 67 ALA B CA 1
ATOM 1246 C C . ALA B 1 67 ? 3.928 4.121 3.498 1 98.94 67 ALA B C 1
ATOM 1248 O O . ALA B 1 67 ? 3.529 3.23 2.744 1 98.94 67 ALA B O 1
ATOM 1249 N N . ASP B 1 68 ? 5.102 4.672 3.395 1 98.94 68 ASP B N 1
ATOM 1250 C CA . ASP B 1 68 ? 6.07 4.234 2.398 1 98.94 68 ASP B CA 1
ATOM 1251 C C . ASP B 1 68 ? 6.418 2.758 2.582 1 98.94 68 ASP B C 1
ATOM 1253 O O . ASP B 1 68 ? 6.34 1.974 1.635 1 98.94 68 ASP B O 1
ATOM 1257 N N . MET B 1 69 ? 6.715 2.432 3.785 1 98.88 69 MET B N 1
ATOM 1258 C CA . MET B 1 69 ? 7.102 1.057 4.082 1 98.88 69 MET B CA 1
ATOM 1259 C C . MET B 1 69 ? 5.941 0.099 3.838 1 98.88 69 MET B C 1
ATOM 1261 O O . MET B 1 69 ? 6.121 -0.962 3.238 1 98.88 69 MET B O 1
ATOM 1265 N N . LEU B 1 70 ? 4.848 0.457 4.27 1 98.94 70 LEU B N 1
ATOM 1266 C CA . LEU B 1 70 ? 3.664 -0.383 4.125 1 98.94 70 LEU B CA 1
ATOM 1267 C C . LEU B 1 70 ? 3.314 -0.582 2.652 1 98.94 70 LEU B C 1
ATOM 1269 O O . LEU B 1 70 ? 2.943 -1.684 2.242 1 98.94 70 LEU B O 1
ATOM 1273 N N . MET B 1 71 ? 3.447 0.423 1.829 1 98.94 71 MET B N 1
ATOM 1274 C CA . MET B 1 71 ? 3.166 0.292 0.402 1 98.94 71 MET B CA 1
ATOM 1275 C C . MET B 1 71 ? 4.164 -0.651 -0.264 1 98.94 71 MET B C 1
ATOM 1277 O O . MET B 1 71 ? 3.785 -1.464 -1.11 1 98.94 71 MET B O 1
ATOM 1281 N N . LYS B 1 72 ? 5.406 -0.488 0.099 1 98.88 72 LYS B N 1
ATOM 1282 C CA . LYS B 1 72 ? 6.43 -1.377 -0.444 1 98.88 72 LYS B CA 1
ATOM 1283 C C . LYS B 1 72 ? 6.148 -2.83 -0.069 1 98.88 72 LYS B C 1
ATOM 1285 O O . LYS B 1 72 ? 6.23 -3.721 -0.917 1 98.88 72 LYS B O 1
ATOM 1290 N N . GLN B 1 73 ? 5.758 -3.027 1.116 1 98.88 73 GLN B N 1
ATOM 1291 C CA . GLN B 1 73 ? 5.434 -4.375 1.566 1 98.88 73 GLN B CA 1
ATOM 1292 C C . GLN B 1 73 ? 4.176 -4.898 0.876 1 98.88 73 GLN B C 1
ATOM 1294 O O . GLN B 1 73 ? 4.086 -6.086 0.556 1 98.88 73 GLN B O 1
ATOM 1299 N N . ALA B 1 74 ? 3.195 -4.012 0.708 1 98.94 74 ALA B N 1
ATOM 1300 C CA . ALA B 1 74 ? 1.99 -4.41 -0.014 1 98.94 74 ALA B CA 1
ATOM 1301 C C . ALA B 1 74 ? 2.328 -4.895 -1.422 1 98.94 74 ALA B C 1
ATOM 1303 O O . ALA B 1 74 ? 1.834 -5.934 -1.864 1 98.94 74 ALA B O 1
ATOM 1304 N N . CYS B 1 75 ? 3.154 -4.16 -2.072 1 98.88 75 CYS B N 1
ATOM 1305 C CA . CYS B 1 75 ? 3.555 -4.523 -3.428 1 98.88 75 CYS B CA 1
ATOM 1306 C C . CYS B 1 75 ? 4.352 -5.82 -3.434 1 98.88 75 CYS B C 1
ATOM 1308 O O . CYS B 1 75 ? 4.145 -6.68 -4.293 1 98.88 75 CYS B O 1
ATOM 1310 N N . MET B 1 76 ? 5.238 -5.98 -2.467 1 98.56 76 MET B N 1
ATOM 1311 C CA . MET B 1 76 ? 6.031 -7.203 -2.355 1 98.56 76 MET B CA 1
ATOM 1312 C C . MET B 1 76 ? 5.133 -8.422 -2.154 1 98.56 76 MET B C 1
ATOM 1314 O O . MET B 1 76 ? 5.324 -9.453 -2.801 1 98.56 76 MET B O 1
ATOM 1318 N N . ALA B 1 77 ? 4.176 -8.266 -1.305 1 98.69 77 ALA B N 1
ATOM 1319 C CA . ALA B 1 77 ? 3.244 -9.359 -1.045 1 98.69 77 ALA B CA 1
ATOM 1320 C C . ALA B 1 77 ? 2.418 -9.68 -2.287 1 98.69 77 ALA B C 1
ATOM 1322 O O . ALA B 1 77 ? 2.215 -10.852 -2.619 1 98.69 77 ALA B O 1
ATOM 1323 N N . ALA B 1 78 ? 1.945 -8.664 -2.943 1 98.88 78 ALA B N 1
ATOM 1324 C CA . ALA B 1 78 ? 1.173 -8.875 -4.168 1 98.88 78 ALA B CA 1
ATOM 1325 C C . ALA B 1 78 ? 2.002 -9.602 -5.223 1 98.88 78 ALA B C 1
ATOM 1327 O O . ALA B 1 78 ? 1.535 -10.57 -5.828 1 98.88 78 ALA B O 1
ATOM 1328 N N . CYS B 1 79 ? 3.191 -9.18 -5.434 1 98.31 79 CYS B N 1
ATOM 1329 C CA . CYS B 1 79 ? 4.066 -9.789 -6.43 1 98.31 79 CYS B CA 1
ATOM 1330 C C . CYS B 1 79 ? 4.402 -11.227 -6.062 1 98.31 79 CYS B C 1
ATOM 1332 O O . CYS B 1 79 ? 4.473 -12.094 -6.934 1 98.31 79 CYS B O 1
ATOM 1334 N N . ARG B 1 80 ? 4.582 -11.469 -4.805 1 97.62 80 ARG B N 1
ATOM 1335 C CA . ARG B 1 80 ? 4.852 -12.828 -4.352 1 97.62 80 ARG B CA 1
ATOM 1336 C C . ARG B 1 80 ? 3.678 -13.75 -4.656 1 97.62 80 ARG B C 1
ATOM 1338 O O . ARG B 1 80 ? 3.871 -14.93 -4.973 1 97.62 80 ARG B O 1
ATOM 1345 N N . SER B 1 81 ? 2.51 -13.203 -4.547 1 97.62 81 SER B N 1
ATOM 1346 C CA . SER B 1 81 ? 1.326 -14.008 -4.832 1 97.62 81 SER B CA 1
ATOM 1347 C C . SER B 1 81 ? 1.255 -14.383 -6.309 1 97.62 81 SER B C 1
ATOM 1349 O O . SER B 1 81 ? 0.587 -15.352 -6.68 1 97.62 81 SER B O 1
ATOM 1351 N N . VAL B 1 82 ? 1.902 -13.625 -7.113 1 97 82 VAL B N 1
ATOM 1352 C CA . VAL B 1 82 ? 1.959 -13.922 -8.539 1 97 82 VAL B CA 1
ATOM 1353 C C . VAL B 1 82 ? 3.062 -14.938 -8.812 1 97 82 VAL B C 1
ATOM 1355 O O . VAL B 1 82 ? 2.84 -15.93 -9.516 1 97 82 VAL B O 1
ATOM 1358 N N . THR B 1 83 ? 4.258 -14.703 -8.227 1 95.38 83 THR B N 1
ATOM 1359 C CA . THR B 1 83 ? 5.426 -15.523 -8.523 1 95.38 83 THR B CA 1
ATOM 1360 C C . THR B 1 83 ? 5.305 -16.891 -7.859 1 95.38 83 THR B C 1
ATOM 1362 O O . THR B 1 83 ? 5.777 -17.891 -8.398 1 95.38 83 THR B O 1
ATOM 1365 N N . LYS B 1 84 ? 4.746 -16.984 -6.727 1 93.5 84 LYS B N 1
ATOM 1366 C CA . LYS B 1 84 ? 4.523 -18.219 -5.965 1 93.5 84 LYS B CA 1
ATOM 1367 C C . LYS B 1 84 ? 5.816 -19.016 -5.828 1 93.5 84 LYS B C 1
ATOM 1369 O O . LYS B 1 84 ? 5.867 -20.188 -6.207 1 93.5 84 LYS B O 1
ATOM 1374 N N . PRO B 1 85 ? 6.762 -18.344 -5.184 1 91.38 85 PRO B N 1
ATOM 1375 C CA . PRO B 1 85 ? 7.996 -19.094 -4.957 1 91.38 85 PRO B CA 1
ATOM 1376 C C . PRO B 1 85 ? 7.809 -20.25 -3.982 1 91.38 85 PRO B C 1
ATOM 1378 O O . PRO B 1 85 ? 6.773 -20.344 -3.32 1 91.38 85 PRO B O 1
ATOM 1381 N N . ASP B 1 86 ? 8.836 -21.109 -4.016 1 84.69 86 ASP B N 1
ATOM 1382 C CA . ASP B 1 86 ? 8.766 -22.219 -3.072 1 84.69 86 ASP B CA 1
ATOM 1383 C C . ASP B 1 86 ? 8.727 -21.719 -1.631 1 84.69 86 ASP B C 1
ATOM 1385 O O . ASP B 1 86 ? 9.094 -20.562 -1.356 1 84.69 86 ASP B O 1
ATOM 1389 N N . ILE B 1 87 ? 8.211 -22.5 -0.81 1 76.75 87 ILE B N 1
ATOM 1390 C CA . ILE B 1 87 ? 7.887 -22.125 0.562 1 76.75 87 ILE B CA 1
ATOM 1391 C C . ILE B 1 87 ? 9.156 -21.641 1.271 1 76.75 87 ILE B C 1
ATOM 1393 O O . ILE B 1 87 ? 9.086 -20.797 2.174 1 76.75 87 ILE B O 1
ATOM 1397 N N . ASP B 1 88 ? 10.234 -22.172 0.902 1 71.19 88 ASP B N 1
ATOM 1398 C CA . ASP B 1 88 ? 11.469 -21.844 1.613 1 71.19 88 ASP B CA 1
ATOM 1399 C C . ASP B 1 88 ? 11.992 -20.484 1.198 1 71.19 88 ASP B C 1
ATOM 1401 O O . ASP B 1 88 ? 13.062 -20.047 1.654 1 71.19 88 ASP B O 1
ATOM 1405 N N . CYS B 1 89 ? 11.211 -19.953 0.379 1 69.06 89 CYS B N 1
ATOM 1406 C CA . CYS B 1 89 ? 11.586 -18.594 -0.038 1 69.06 89 CYS B CA 1
ATOM 1407 C C . CYS B 1 89 ? 10.766 -17.547 0.703 1 69.06 89 CYS B C 1
ATOM 1409 O O . CYS B 1 89 ? 9.586 -17.766 0.99 1 69.06 89 CYS B O 1
#

Sequence (178 aa):
MSEAKPQDGSTVTGYRTLSHGEVGKMNQFKEISRQFIRLLREHADATHTETMSPDERFEAMEWIRQADMLMKQACMAACRSVTKPDIDCMSEAKPQDGSTVTGYRTLSHGEVGKMNQFKEISRQFIRLLREHADATHTETMSPDERFEAMEWIRQADMLMKQACMAACRSVTKPDIDC

Nearest PDB structures (foldseek):
  7uq2-assembly1_E  TM=8.907E-01  e=1.630E-03  Tequatrovirus
  4ke2-assembly2_B  TM=8.593E-01  e=3.804E+00  Pseudopleuronectes americanus
  6xi6-assembly1_A-3  TM=9.527E-01  e=7.466E+00  synthetic construct
  5izs-assembly1_A  TM=9.520E-01  e=8.544E+00  synthetic construct
  4ke2-assembly1_A  TM=8.593E-01  e=5.701E+00  Pseudopleuronectes americanus

Secondary structure (DSSP, 8-state):
--------GGGSTT--PPPHHHHHHHHHHHHHHHHHHHHHHHHHHHHHHS---HHHHHHHHHHHHHHHHHHHHHHHHHHHHHH---TT-/--------GGGSTT--PPPHHHHHHHHHHHHHHHHHHHHHHHHHHHHHHS---HHHHHHHHHHHHHHHHHHHHHHHHHHHHHH---TT-

Organism: NCBI:txid82991

Foldseek 3Di:
DPPPDPPQCVVPAFWDGADPVLVVVLVVLVVVLVVVLVVLVVVLVVLVPDDDDPVVSVVVVVVSVVVNVVSVVVSVVVNCVSGVTDPVD/DPPPDPPQCVVPAFWDGADPVLVVVLVVLVVVLVVVLVVLVVVLVVLVVDDDDPVVSVVVVVVSVVVNVVSVVVSVVVNCVSGVTDPVD

Radius of gyration: 19.48 Å; Cα contacts (8 Å, |Δi|>4): 169; chains: 2; bounding box: 57×54×43 Å

pLDDT: mean 88.85, std 17.01, range [32.03, 98.94]

Solvent-accessible surface area (backbone atoms only — not comparable to full-atom values): 9882 Å² total; per-residue (Å²): 130,78,75,75,67,77,72,67,50,54,77,41,89,53,42,61,79,71,53,71,68,53,50,50,49,45,50,50,48,52,51,52,46,49,52,50,49,51,52,49,50,53,49,50,56,51,55,71,69,49,92,68,54,71,66,58,46,49,53,30,50,49,27,42,51,48,15,51,52,28,37,53,48,12,44,51,27,41,41,43,35,69,60,57,52,39,83,94,100,130,78,74,76,69,76,74,67,48,55,75,43,88,54,42,61,80,72,54,72,68,54,51,51,50,43,50,50,48,51,49,51,46,48,52,50,49,51,52,49,51,52,49,50,55,52,54,71,71,49,92,69,55,71,66,58,46,49,53,30,50,50,27,43,53,48,15,50,51,29,36,54,48,13,43,51,27,42,41,42,35,70,60,58,51,38,81,94,100